Protein AF-A0A1G5SCF9-F1 (afdb_monomer_lite)

Foldseek 3Di:
DDDDDDDDDDDDDDDDDDDDDDDDDDDDDDDDPDDDDDDDDDDDDDPDPVPPDPPVLPPDPCLVVQPCSVDNQLLDDAADALVQLDDDPPDDDDDDDPVVVVVVVVVQQAFLVLFPVSPDHVCSHCPPHCPNPDPCLPPAPFAADVSCCNRHVDRTGGNLSVVQSVSCGVRVHRRDD

Sequence (177 aa):
MKKRQNLLTVTSSMVAGLLAVSMSAPTFAEGNPCAPKAKAQSQQGTKNPCVGKNPCAARNPCATKNPCAAKNPCAAGDRVDSRTLTRPAGTKPYQGNQTALLNEGKALWNSKAISHNNSIACSSCHQNGTEMLQPDFAKPYPHFVQMAQDAAGMESITLEGMVQLCMIKPMQSKPFA

Structure (mmCIF, N/CA/C/O backbone):
data_AF-A0A1G5SCF9-F1
#
_entry.id   AF-A0A1G5SCF9-F1
#
loop_
_atom_site.group_PDB
_atom_site.id
_atom_site.type_symbol
_atom_site.label_atom_id
_atom_site.label_alt_id
_atom_site.label_comp_id
_atom_site.label_asym_id
_atom_site.label_entity_id
_atom_site.label_seq_id
_atom_site.pdbx_PDB_ins_code
_atom_site.Cartn_x
_atom_site.Cartn_y
_atom_site.Cartn_z
_atom_site.occupancy
_atom_site.B_iso_or_equiv
_atom_site.auth_seq_id
_atom_site.auth_comp_id
_atom_site.auth_asym_id
_atom_site.auth_atom_id
_atom_site.pdbx_PDB_model_num
ATOM 1 N N . MET A 1 1 ? -49.171 37.534 -4.434 1.00 38.16 1 MET A N 1
ATOM 2 C CA . MET A 1 1 ? -49.060 38.633 -5.421 1.00 38.16 1 MET A CA 1
ATOM 3 C C . MET A 1 1 ? -47.906 38.335 -6.383 1.00 38.16 1 MET A C 1
ATOM 5 O O . MET A 1 1 ? -46.858 37.966 -5.889 1.00 38.16 1 MET A O 1
ATOM 9 N N . LYS A 1 2 ? -48.145 38.476 -7.705 1.00 41.19 2 LYS A N 1
ATOM 10 C CA . LYS A 1 2 ? -47.209 38.696 -8.850 1.00 41.19 2 LYS A CA 1
ATOM 11 C C . LYS A 1 2 ? -45.951 37.797 -8.963 1.00 41.19 2 LYS A C 1
ATOM 13 O O . LYS A 1 2 ? -45.026 37.936 -8.185 1.00 41.19 2 LYS A O 1
ATOM 18 N N . LYS A 1 3 ? -45.903 36.812 -9.884 1.00 44.00 3 LYS A N 1
ATOM 19 C CA . LYS A 1 3 ? -45.588 36.899 -11.345 1.00 44.00 3 LYS A CA 1
ATOM 20 C C . LYS A 1 3 ? -44.229 37.602 -11.566 1.00 44.00 3 LYS A C 1
ATOM 22 O O . LYS A 1 3 ? -44.116 38.771 -11.221 1.00 44.00 3 LYS A O 1
ATOM 27 N N . ARG A 1 4 ? -43.212 36.961 -12.159 1.00 55.12 4 ARG A N 1
ATOM 28 C CA . ARG A 1 4 ? -43.003 36.957 -13.622 1.00 55.12 4 ARG A CA 1
ATOM 29 C C . ARG A 1 4 ? -41.951 35.934 -14.073 1.00 55.12 4 ARG A C 1
ATOM 31 O O . ARG A 1 4 ? -40.824 35.929 -13.598 1.00 55.12 4 ARG A O 1
ATOM 38 N N . GLN A 1 5 ? -42.367 35.142 -15.053 1.00 58.94 5 GLN A N 1
ATOM 39 C CA . GLN A 1 5 ? -41.548 34.500 -16.074 1.00 58.94 5 GLN A CA 1
ATOM 40 C C . GLN A 1 5 ? -41.121 35.569 -17.106 1.00 58.94 5 GLN A C 1
ATOM 42 O O . GLN A 1 5 ? -41.953 36.402 -17.456 1.00 58.94 5 GLN A O 1
ATOM 47 N N . ASN A 1 6 ? -39.883 35.506 -17.602 1.00 53.53 6 ASN A N 1
ATOM 48 C CA . ASN A 1 6 ? -39.387 36.090 -18.864 1.00 53.53 6 ASN A CA 1
ATOM 49 C C . ASN A 1 6 ? -38.501 34.972 -19.452 1.00 53.53 6 ASN A C 1
ATOM 51 O O . ASN A 1 6 ? -37.547 34.582 -18.791 1.00 53.53 6 ASN A O 1
ATOM 55 N N . LEU A 1 7 ? -38.803 34.255 -20.537 1.00 46.47 7 LEU A N 1
ATOM 56 C CA . LEU A 1 7 ? -39.152 34.648 -21.906 1.00 46.47 7 LEU A CA 1
ATOM 57 C C . LEU A 1 7 ? -38.213 35.713 -22.480 1.00 46.47 7 LEU A C 1
ATOM 59 O O . LEU A 1 7 ? -38.449 36.903 -22.309 1.00 46.47 7 LEU A O 1
ATOM 63 N N . LEU A 1 8 ? -37.185 35.252 -23.195 1.00 46.62 8 LEU A N 1
ATOM 64 C CA . LEU A 1 8 ? -36.603 35.942 -24.341 1.00 46.62 8 LEU A CA 1
ATOM 65 C C . LEU A 1 8 ? -36.178 34.882 -25.363 1.00 46.62 8 LEU A C 1
ATOM 67 O O . LEU A 1 8 ? -35.467 33.926 -25.068 1.00 46.62 8 LEU A O 1
ATOM 71 N N . THR A 1 9 ? -36.760 35.045 -26.537 1.00 41.25 9 THR A N 1
ATOM 72 C CA . THR A 1 9 ? -36.746 34.212 -27.731 1.00 41.25 9 THR A CA 1
ATOM 73 C C . THR A 1 9 ? -35.700 34.705 -28.741 1.00 41.25 9 THR A C 1
ATOM 75 O O . THR A 1 9 ? -35.213 35.826 -28.621 1.00 41.25 9 THR A O 1
ATOM 78 N N . VAL A 1 10 ? -35.541 33.913 -29.817 1.00 42.47 10 VAL A N 1
ATOM 79 C CA . VAL A 1 10 ? -35.027 34.260 -31.167 1.00 42.47 10 VAL A CA 1
ATOM 80 C C . VAL A 1 10 ? -33.488 34.469 -31.241 1.00 42.47 10 VAL A C 1
ATOM 82 O O . VAL A 1 10 ? -32.908 35.019 -30.324 1.00 42.47 10 VAL A O 1
ATOM 85 N N . THR A 1 11 ? -32.697 34.021 -32.227 1.00 47.25 11 THR A N 1
ATOM 86 C CA . THR A 1 11 ? -32.884 33.796 -33.676 1.00 47.25 11 THR A CA 1
ATOM 87 C C . THR A 1 11 ? -31.864 32.802 -34.258 1.00 47.25 11 THR A C 1
ATOM 89 O O . THR A 1 11 ? -30.689 32.802 -33.906 1.00 47.25 11 THR A O 1
ATOM 92 N N . SER A 1 12 ? -32.353 32.039 -35.237 1.00 44.72 12 SER A N 1
ATOM 93 C CA . SER A 1 12 ? -31.657 31.281 -36.284 1.00 44.72 12 SER A CA 1
ATOM 94 C C . SER A 1 12 ? -30.570 32.065 -37.039 1.00 44.72 12 SER A C 1
ATOM 96 O O . SER A 1 12 ? -30.738 33.262 -37.263 1.00 44.72 12 SER A O 1
ATOM 98 N N . SER A 1 13 ? -29.531 31.374 -37.528 1.00 49.16 13 SER A N 1
ATOM 99 C CA . SER A 1 13 ? -28.843 31.691 -38.796 1.00 49.16 13 SER A CA 1
ATOM 100 C C . SER A 1 13 ? -28.040 30.482 -39.296 1.00 49.16 13 SER A C 1
ATOM 102 O O . SER A 1 13 ? -26.965 30.171 -38.790 1.00 49.16 13 SER A O 1
ATOM 104 N N . MET A 1 14 ? -28.589 29.798 -40.302 1.00 51.69 14 MET A N 1
ATOM 105 C CA . MET A 1 14 ? -27.860 28.921 -41.222 1.00 51.69 14 MET A CA 1
ATOM 106 C C . MET A 1 14 ? -27.155 29.787 -42.272 1.00 51.69 14 MET A C 1
ATOM 108 O O . MET A 1 14 ? -27.794 30.683 -42.817 1.00 51.69 14 MET A O 1
ATOM 112 N N . VAL A 1 15 ? -25.911 29.470 -42.641 1.00 54.38 15 VAL A N 1
ATOM 113 C CA . VAL A 1 15 ? -25.362 29.844 -43.955 1.00 54.38 15 VAL A CA 1
ATOM 114 C C . VAL A 1 15 ? -24.562 28.670 -44.510 1.00 54.38 15 VAL A C 1
ATOM 116 O O . VAL A 1 15 ? -23.516 28.296 -43.986 1.00 54.38 15 VAL A O 1
ATOM 119 N N . ALA A 1 16 ? -25.106 28.089 -45.576 1.00 48.03 16 ALA A N 1
ATOM 120 C CA . ALA A 1 16 ? -24.430 27.185 -46.488 1.00 48.03 16 ALA A CA 1
ATOM 121 C C . ALA A 1 16 ? -23.626 28.007 -47.507 1.00 48.03 16 ALA A C 1
ATOM 123 O O . ALA A 1 16 ? -24.140 28.976 -48.062 1.00 48.03 16 ALA A O 1
ATOM 124 N N . GLY A 1 17 ? -22.388 27.597 -47.776 1.00 46.31 17 GLY A N 1
ATOM 125 C CA . GLY A 1 17 ? -21.542 28.157 -48.828 1.00 46.31 17 GLY A CA 1
ATOM 126 C C . GLY A 1 17 ? -20.807 27.038 -49.555 1.00 46.31 17 GLY A C 1
ATOM 127 O O . GLY A 1 17 ? -19.761 26.586 -49.105 1.00 46.31 17 GLY A O 1
ATOM 128 N N . LEU A 1 18 ? -21.397 26.576 -50.658 1.00 49.72 18 LEU A N 1
ATOM 129 C CA . LEU A 1 18 ? -20.793 25.712 -51.673 1.00 49.72 18 LEU A CA 1
ATOM 130 C C . LEU A 1 18 ? -20.050 26.588 -52.689 1.00 49.72 18 LEU A C 1
ATOM 132 O O . LEU A 1 18 ? -20.677 27.472 -53.262 1.00 49.72 18 LEU A O 1
ATOM 136 N N . LEU A 1 19 ? -18.780 26.291 -52.979 1.00 55.75 19 LEU A N 1
ATOM 137 C CA . LEU A 1 19 ? -18.109 26.651 -54.236 1.00 55.75 19 LEU A CA 1
ATOM 138 C C . LEU A 1 19 ? -17.066 25.570 -54.572 1.00 55.75 19 LEU A C 1
ATOM 140 O O . LEU A 1 19 ? -16.253 25.186 -53.735 1.00 55.75 19 LEU A O 1
ATOM 144 N N . ALA A 1 20 ? -17.180 25.043 -55.789 1.00 48.53 20 ALA A N 1
ATOM 145 C CA . ALA A 1 20 ? -16.445 23.915 -56.360 1.00 48.53 20 ALA A CA 1
ATOM 146 C C . ALA A 1 20 ? -15.249 24.371 -57.231 1.00 48.53 20 ALA A C 1
ATOM 148 O O . ALA A 1 20 ? -15.050 25.571 -57.396 1.00 48.53 20 ALA A O 1
ATOM 149 N N . VAL A 1 21 ? -14.590 23.386 -57.882 1.00 43.91 21 VAL A N 1
ATOM 150 C CA . VAL A 1 21 ? -13.537 23.449 -58.942 1.00 43.91 21 VAL A CA 1
ATOM 151 C C . VAL A 1 21 ? -12.107 23.308 -58.365 1.00 43.91 21 VAL A C 1
ATOM 153 O O . VAL A 1 21 ? -11.792 23.966 -57.387 1.00 43.91 21 VAL A O 1
ATOM 156 N N . SER A 1 22 ? -11.176 22.451 -58.823 1.00 46.53 22 SER A N 1
ATOM 157 C CA . SER A 1 22 ? -10.949 21.708 -60.084 1.00 46.53 22 SER A CA 1
ATOM 158 C C . SER A 1 22 ? -10.049 20.470 -59.878 1.00 46.53 22 SER A C 1
ATOM 160 O O . SER A 1 22 ? -9.296 20.375 -58.915 1.00 46.53 22 SER A O 1
ATOM 162 N N . MET A 1 23 ? -10.098 19.563 -60.859 1.00 53.25 23 MET A N 1
ATOM 163 C CA . MET A 1 23 ? -9.361 18.301 -61.014 1.00 53.25 23 MET A CA 1
ATOM 164 C C . MET A 1 23 ? -7.837 18.454 -61.156 1.00 53.25 23 MET A C 1
ATOM 166 O O . MET A 1 23 ? -7.379 19.383 -61.812 1.00 53.25 23 MET A O 1
ATOM 170 N N . SER A 1 24 ? -7.077 17.469 -60.659 1.00 51.88 24 SER A N 1
ATOM 171 C CA . SER A 1 24 ? -5.763 17.017 -61.175 1.00 51.88 24 SER A CA 1
ATOM 172 C C . SER A 1 24 ? -5.384 15.686 -60.506 1.00 51.88 24 SER A C 1
ATOM 174 O O . SER A 1 24 ? -5.121 15.652 -59.308 1.00 51.88 24 SER A O 1
ATOM 176 N N . ALA A 1 25 ? -5.376 14.589 -61.266 1.00 46.62 25 ALA A N 1
ATOM 177 C CA . ALA A 1 25 ? -4.792 13.315 -60.840 1.00 46.62 25 ALA A CA 1
ATOM 178 C C . ALA A 1 25 ? -3.263 13.350 -61.022 1.00 46.62 25 ALA A C 1
ATOM 180 O O . ALA A 1 25 ? -2.772 14.007 -61.942 1.00 46.62 25 ALA A O 1
ATOM 181 N N . PRO A 1 26 ? -2.513 12.596 -60.205 1.00 49.56 26 PRO A N 1
ATOM 182 C CA . PRO A 1 26 ? -1.847 11.448 -60.806 1.00 49.56 26 PRO A CA 1
ATOM 183 C C . PRO A 1 26 ? -1.991 10.176 -59.967 1.00 49.56 26 PRO A C 1
ATOM 185 O O . PRO A 1 26 ? -1.961 10.167 -58.739 1.00 49.56 26 PRO A O 1
ATOM 188 N N . THR A 1 27 ? -2.141 9.080 -60.694 1.00 46.50 27 THR A N 1
ATOM 189 C CA . THR A 1 27 ? -2.038 7.699 -60.243 1.00 46.50 27 THR A CA 1
ATOM 190 C C . THR A 1 27 ? -0.638 7.391 -59.717 1.00 46.50 27 THR A C 1
ATOM 192 O O . THR A 1 27 ? 0.316 7.468 -60.485 1.00 46.50 27 THR A O 1
ATOM 195 N N . PHE A 1 28 ? -0.542 6.917 -58.478 1.00 50.09 28 PHE A N 1
ATOM 196 C CA . PHE A 1 28 ? 0.465 5.936 -58.080 1.00 50.09 28 PHE A CA 1
ATOM 197 C C . PHE A 1 28 ? -0.227 4.872 -57.231 1.00 50.09 28 PHE A C 1
ATOM 199 O O . PHE A 1 28 ? -0.799 5.146 -56.178 1.00 50.09 28 PHE A O 1
ATOM 206 N N . ALA A 1 29 ? -0.250 3.660 -57.774 1.00 50.47 29 ALA A N 1
ATOM 207 C CA . ALA A 1 29 ? -0.606 2.459 -57.056 1.00 50.47 29 ALA A CA 1
ATOM 208 C C . ALA A 1 29 ? 0.589 2.075 -56.181 1.00 50.47 29 ALA A C 1
ATOM 210 O O . ALA A 1 29 ? 1.631 1.701 -56.711 1.00 50.47 29 ALA A O 1
ATOM 211 N N . GLU A 1 30 ? 0.430 2.123 -54.863 1.00 40.16 30 GLU A N 1
ATOM 212 C CA . GLU A 1 30 ? 1.377 1.506 -53.940 1.00 40.16 30 GLU A CA 1
ATOM 213 C C . GLU A 1 30 ? 0.613 0.738 -52.860 1.00 40.16 30 GLU A C 1
ATOM 215 O O . GLU A 1 30 ? -0.425 1.169 -52.357 1.00 40.16 30 GLU A O 1
ATOM 220 N N . GLY A 1 31 ? 1.065 -0.496 -52.645 1.00 42.72 31 GLY A N 1
ATOM 221 C CA . GLY A 1 31 ? 0.301 -1.589 -52.062 1.00 42.72 31 GLY A CA 1
ATOM 222 C C . GLY A 1 31 ? -0.186 -1.355 -50.636 1.00 42.72 31 GLY A C 1
ATOM 223 O O . GLY A 1 31 ? 0.502 -0.802 -49.785 1.00 42.72 31 GLY A O 1
ATOM 224 N N . ASN A 1 32 ? -1.381 -1.879 -50.377 1.00 52.59 32 ASN A N 1
ATOM 225 C CA . ASN A 1 32 ? -1.979 -1.985 -49.056 1.00 52.59 32 ASN A CA 1
ATOM 226 C C . ASN A 1 32 ? -1.150 -2.954 -48.173 1.00 52.59 32 ASN A C 1
ATOM 228 O O . ASN A 1 32 ? -1.039 -4.132 -48.526 1.00 52.59 32 ASN A O 1
ATOM 232 N N . PRO A 1 33 ? -0.589 -2.516 -47.030 1.00 44.12 33 PRO A N 1
ATOM 233 C CA . PRO A 1 33 ? 0.228 -3.353 -46.145 1.00 44.12 33 PRO A CA 1
ATOM 234 C C . PRO A 1 33 ? -0.577 -4.361 -45.299 1.00 44.12 33 PRO A C 1
ATOM 236 O O . PRO A 1 33 ? -0.009 -5.041 -44.446 1.00 44.12 33 PRO A O 1
ATOM 239 N N . CYS A 1 34 ? -1.885 -4.507 -45.528 1.00 40.22 34 CYS A N 1
ATOM 240 C CA . CYS A 1 34 ? -2.762 -5.376 -44.740 1.00 40.22 34 CYS A CA 1
ATOM 241 C C . CYS A 1 34 ? -3.319 -6.578 -45.527 1.00 40.22 34 CYS A C 1
ATOM 243 O O . CYS A 1 34 ? -4.531 -6.767 -45.605 1.00 40.22 34 CYS A O 1
ATOM 245 N N . ALA A 1 35 ? -2.441 -7.438 -46.055 1.00 41.88 35 ALA A N 1
ATOM 246 C CA . ALA A 1 35 ? -2.798 -8.806 -46.454 1.00 41.88 35 ALA A CA 1
ATOM 247 C C . ALA A 1 35 ? -2.081 -9.828 -45.543 1.00 41.88 35 ALA A C 1
ATOM 249 O O . ALA A 1 35 ? -0.848 -9.819 -45.485 1.00 41.88 35 ALA A O 1
ATOM 250 N N . PRO A 1 36 ? -2.797 -10.727 -44.834 1.00 47.34 36 PRO A N 1
ATOM 251 C CA . PRO A 1 36 ? -2.175 -11.683 -43.929 1.00 47.34 36 PRO A CA 1
ATOM 252 C C . PRO A 1 36 ? -1.649 -12.881 -44.72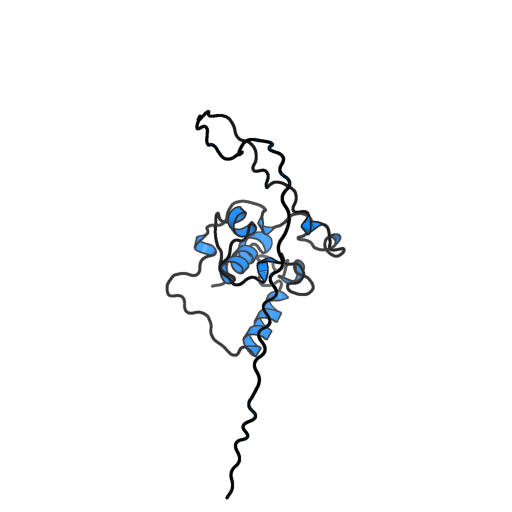6 1.00 47.34 36 PRO A C 1
ATOM 254 O O . PRO A 1 36 ? -2.416 -13.635 -45.322 1.00 47.34 36 PRO A O 1
ATOM 257 N N . LYS A 1 37 ? -0.332 -13.100 -44.715 1.00 43.91 37 LYS A N 1
ATOM 258 C CA . LYS A 1 37 ? 0.246 -14.395 -45.095 1.00 43.91 37 LYS A CA 1
ATOM 259 C C . LYS A 1 37 ? 0.551 -15.176 -43.826 1.00 43.91 37 LYS A C 1
ATOM 261 O O . LYS A 1 37 ? 1.568 -14.967 -43.174 1.00 43.91 37 LYS A O 1
ATOM 266 N N . ALA A 1 38 ? -0.357 -16.083 -43.487 1.00 44.56 38 ALA A N 1
ATOM 267 C CA . ALA A 1 38 ? -0.129 -17.112 -42.492 1.00 44.56 38 ALA A CA 1
ATOM 268 C C . ALA A 1 38 ? 1.003 -18.037 -42.959 1.00 44.56 38 ALA A C 1
ATOM 270 O O . ALA A 1 38 ? 0.849 -18.746 -43.952 1.00 44.56 38 ALA A O 1
ATOM 271 N N . LYS A 1 39 ? 2.115 -18.058 -42.221 1.00 34.81 39 LYS A N 1
ATOM 272 C CA . LYS A 1 39 ? 2.956 -19.247 -42.057 1.00 34.81 39 LYS A CA 1
ATOM 273 C C . LYS A 1 39 ? 3.475 -19.276 -40.626 1.00 34.81 39 LYS A C 1
ATOM 275 O O . LYS A 1 39 ? 4.295 -18.460 -40.225 1.00 34.81 39 LYS A O 1
ATOM 280 N N . ALA A 1 40 ? 2.944 -20.226 -39.866 1.00 43.09 40 ALA A N 1
ATOM 281 C CA . ALA A 1 40 ? 3.484 -20.638 -38.589 1.00 43.09 40 ALA A CA 1
ATOM 282 C C . ALA A 1 40 ? 4.878 -21.229 -38.811 1.00 43.09 40 ALA A C 1
ATOM 284 O O . ALA A 1 40 ? 5.009 -22.254 -39.475 1.00 43.09 40 ALA A O 1
ATOM 285 N N . GLN A 1 41 ? 5.902 -20.609 -38.232 1.00 38.25 41 GLN A N 1
ATOM 286 C CA . GLN A 1 41 ? 7.150 -21.285 -37.907 1.00 38.25 41 GLN A CA 1
ATOM 287 C C . GLN A 1 41 ? 7.582 -20.835 -36.515 1.00 38.25 41 GLN A C 1
ATOM 289 O O . GLN A 1 41 ? 7.987 -19.701 -36.290 1.00 38.25 41 GLN A O 1
ATOM 294 N N . SER A 1 42 ? 7.402 -21.768 -35.581 1.00 49.41 42 SER A N 1
ATOM 295 C CA . SER A 1 42 ? 8.267 -22.009 -34.430 1.00 49.41 42 SER A CA 1
ATOM 296 C C . SER A 1 42 ? 9.638 -21.346 -34.585 1.00 49.41 42 SER A C 1
ATOM 298 O O . SER A 1 42 ? 10.358 -21.682 -35.525 1.00 49.41 42 SER A O 1
ATOM 300 N N . GLN A 1 43 ? 9.990 -20.451 -33.656 1.00 35.81 43 GLN A N 1
ATOM 301 C CA . GLN A 1 43 ? 11.239 -20.532 -32.899 1.00 35.81 43 GLN A CA 1
ATOM 302 C C . GLN A 1 43 ? 11.390 -19.379 -31.897 1.00 35.81 43 GLN A C 1
ATOM 304 O O . GLN A 1 43 ? 11.310 -18.209 -32.241 1.00 35.81 43 GLN A O 1
ATOM 309 N N . GLN A 1 44 ? 11.713 -19.795 -30.670 1.00 38.09 44 GLN A N 1
ATOM 310 C CA . GLN A 1 44 ? 12.663 -19.159 -29.755 1.00 38.09 44 GLN A CA 1
ATOM 311 C C . GLN A 1 44 ? 12.254 -17.850 -29.065 1.00 38.09 44 GLN A C 1
ATOM 313 O O . GLN A 1 44 ? 11.822 -16.867 -29.653 1.00 38.09 44 GLN A O 1
ATOM 318 N N . GLY A 1 45 ? 12.434 -17.872 -27.742 1.00 47.38 45 GLY A N 1
ATOM 319 C CA . GLY A 1 45 ? 12.045 -16.809 -26.836 1.00 47.38 45 GLY A CA 1
ATOM 320 C C . GLY A 1 45 ? 12.790 -15.513 -27.112 1.00 47.38 45 GLY A C 1
ATOM 321 O O . GLY A 1 45 ? 13.956 -15.350 -26.759 1.00 47.38 45 GLY A O 1
ATOM 322 N N . THR A 1 46 ? 12.073 -14.550 -27.670 1.00 34.03 46 THR A N 1
ATOM 323 C CA . THR A 1 46 ? 12.470 -13.150 -27.648 1.00 34.03 46 THR A CA 1
ATOM 324 C C . THR A 1 46 ? 11.839 -12.503 -26.427 1.00 34.03 46 THR A C 1
ATOM 326 O O . THR A 1 46 ? 10.619 -12.476 -26.267 1.00 34.03 46 THR A O 1
ATOM 329 N N . LYS A 1 47 ? 12.705 -12.016 -25.541 1.00 37.56 47 LYS A N 1
ATOM 330 C CA . LYS A 1 47 ? 12.375 -11.204 -24.371 1.00 37.56 47 LYS A CA 1
ATOM 331 C C . LYS A 1 47 ? 11.308 -10.167 -24.738 1.00 37.56 47 LYS A C 1
ATOM 333 O O . LYS A 1 47 ? 11.457 -9.472 -25.740 1.00 37.56 47 LYS A O 1
ATOM 338 N N . ASN A 1 48 ? 10.260 -10.081 -23.918 1.00 41.41 48 ASN A N 1
ATOM 339 C CA . ASN A 1 48 ? 9.206 -9.079 -24.044 1.00 41.41 48 ASN A CA 1
ATOM 340 C C . ASN A 1 48 ? 9.851 -7.678 -24.190 1.00 41.41 48 ASN A C 1
ATOM 342 O O . ASN A 1 48 ? 10.593 -7.271 -23.290 1.00 41.41 48 ASN A O 1
ATOM 346 N N . PRO A 1 49 ? 9.614 -6.942 -25.293 1.00 40.16 49 PRO A N 1
ATOM 347 C CA . PRO A 1 49 ? 10.222 -5.631 -25.537 1.00 40.16 49 PRO A CA 1
ATOM 348 C C . PRO A 1 49 ? 9.777 -4.558 -24.527 1.00 40.16 49 PRO A C 1
ATOM 350 O O . PRO A 1 49 ? 10.355 -3.476 -24.489 1.00 40.16 49 PRO A O 1
ATOM 353 N N . CYS A 1 50 ? 8.822 -4.873 -23.646 1.00 41.88 50 CYS A N 1
ATOM 354 C CA . CYS A 1 50 ? 8.450 -4.046 -22.499 1.00 41.88 50 CYS A CA 1
ATOM 355 C C . CYS A 1 50 ? 9.440 -4.121 -21.316 1.00 41.88 50 CYS A C 1
ATOM 357 O O . CYS A 1 50 ? 9.251 -3.417 -20.329 1.00 41.88 50 CYS A O 1
ATOM 359 N N . VAL A 1 51 ? 10.536 -4.891 -21.405 1.00 43.56 51 VAL A N 1
ATOM 360 C CA . VAL A 1 51 ? 11.676 -4.824 -20.457 1.00 43.56 51 VAL A CA 1
ATOM 361 C C . VAL A 1 51 ? 12.621 -3.662 -20.833 1.00 43.56 51 VAL A C 1
ATOM 363 O O . VAL A 1 51 ? 13.845 -3.752 -20.770 1.00 43.56 51 VAL A O 1
ATOM 366 N N . GLY A 1 52 ? 12.055 -2.540 -21.271 1.00 45.59 52 GLY A N 1
ATOM 367 C CA . GLY A 1 52 ? 12.740 -1.256 -21.337 1.00 45.59 52 GLY A CA 1
ATOM 368 C C . GLY A 1 52 ? 12.554 -0.554 -19.999 1.00 45.59 52 GLY A C 1
ATOM 369 O O . GLY A 1 52 ? 11.430 -0.444 -19.517 1.00 45.59 52 GLY A O 1
ATOM 370 N N . LYS A 1 53 ? 13.646 -0.103 -19.370 1.00 47.59 53 LYS A N 1
ATOM 371 C CA . LYS A 1 53 ? 13.600 0.699 -18.135 1.00 47.59 53 LYS A CA 1
ATOM 372 C C . LYS A 1 53 ? 12.530 1.784 -18.283 1.00 47.59 53 LYS A C 1
ATOM 374 O O . LYS A 1 53 ? 12.659 2.606 -19.184 1.00 47.59 53 LYS A O 1
ATOM 379 N N . ASN A 1 54 ? 11.510 1.776 -17.418 1.00 43.53 54 ASN A N 1
ATOM 380 C CA . ASN A 1 54 ? 10.458 2.792 -17.404 1.00 43.53 54 ASN A CA 1
ATOM 381 C C . ASN A 1 54 ? 11.117 4.193 -17.384 1.00 43.53 54 ASN A C 1
ATOM 383 O O . ASN A 1 54 ? 11.718 4.560 -16.367 1.00 43.53 54 ASN A O 1
ATOM 387 N N . PRO A 1 55 ? 11.039 4.975 -18.478 1.00 40.31 55 PRO A N 1
ATOM 388 C CA . PRO A 1 55 ? 11.711 6.269 -18.581 1.00 40.31 55 PRO A CA 1
ATOM 389 C C . PRO A 1 55 ? 11.116 7.324 -17.629 1.00 40.31 55 PRO A C 1
ATOM 391 O O . PRO A 1 55 ? 11.709 8.387 -17.441 1.00 40.31 55 PRO A O 1
ATOM 394 N N . CYS A 1 56 ? 9.993 7.025 -16.967 1.00 46.47 56 CYS A N 1
ATOM 395 C CA . CYS A 1 56 ? 9.372 7.872 -15.949 1.00 46.47 56 CYS A CA 1
ATOM 396 C C . CYS A 1 56 ? 10.004 7.734 -14.551 1.00 46.47 56 CYS A C 1
ATOM 398 O O . CYS A 1 56 ? 9.719 8.556 -13.686 1.00 46.47 56 CYS A O 1
ATOM 400 N N . ALA A 1 57 ? 10.898 6.766 -14.311 1.00 48.16 57 ALA A N 1
ATOM 401 C CA . ALA A 1 57 ? 11.599 6.641 -13.025 1.00 48.16 57 ALA A CA 1
ATOM 402 C C . ALA A 1 57 ? 12.691 7.715 -12.807 1.00 48.16 57 ALA A C 1
ATOM 404 O O . ALA A 1 57 ? 13.192 7.874 -11.697 1.00 48.16 57 ALA A O 1
ATOM 405 N N . ALA A 1 58 ? 13.077 8.456 -13.854 1.00 42.31 58 ALA A N 1
ATOM 406 C CA . ALA A 1 58 ? 14.276 9.300 -13.855 1.00 42.31 58 ALA A CA 1
ATOM 407 C C . ALA A 1 58 ? 14.041 10.803 -13.582 1.00 42.31 58 ALA A C 1
ATOM 409 O O . ALA A 1 58 ? 15.000 11.569 -13.604 1.00 42.31 58 ALA A O 1
ATOM 410 N N . ARG A 1 59 ? 12.803 11.264 -13.345 1.00 43.28 59 ARG A N 1
ATOM 411 C CA . ARG A 1 59 ? 12.476 12.710 -13.309 1.00 43.28 59 ARG A CA 1
ATOM 412 C C . ARG A 1 59 ? 11.996 13.256 -11.960 1.00 43.28 59 ARG A C 1
ATOM 414 O O . ARG A 1 59 ? 11.244 14.223 -11.939 1.00 43.28 59 ARG A O 1
ATOM 421 N N . ASN A 1 60 ? 12.449 12.703 -10.834 1.00 47.22 60 ASN A N 1
ATOM 422 C CA . ASN A 1 60 ? 12.270 13.378 -9.545 1.00 47.22 60 ASN A CA 1
ATOM 423 C C . ASN A 1 60 ? 13.607 13.492 -8.784 1.00 47.22 60 ASN A C 1
ATOM 425 O O . ASN A 1 60 ? 14.173 12.460 -8.423 1.00 47.22 60 ASN A O 1
ATOM 429 N N . PRO A 1 61 ? 14.117 14.708 -8.497 1.00 46.28 61 PRO A N 1
ATOM 430 C CA . PRO A 1 61 ? 15.340 14.898 -7.711 1.00 46.28 61 PRO A CA 1
ATOM 431 C C . PRO A 1 61 ? 15.244 14.365 -6.265 1.00 46.28 61 PRO A C 1
ATOM 433 O O . PRO A 1 61 ? 16.272 14.202 -5.612 1.00 46.28 61 PRO A O 1
ATOM 436 N N . CYS A 1 62 ? 14.047 14.030 -5.767 1.00 49.03 62 CYS A N 1
ATOM 437 C CA . CYS A 1 62 ? 13.829 13.320 -4.501 1.00 49.03 62 CYS A CA 1
ATOM 438 C C . CYS A 1 62 ? 13.998 11.794 -4.610 1.00 49.03 62 CYS A C 1
ATOM 440 O O . CYS A 1 62 ? 14.135 11.128 -3.583 1.00 49.03 62 CYS A O 1
ATOM 442 N N . ALA A 1 63 ? 14.028 11.223 -5.822 1.00 51.50 63 ALA A N 1
ATOM 443 C CA . ALA A 1 63 ? 14.199 9.784 -6.027 1.00 51.50 63 ALA A CA 1
ATOM 444 C C . ALA A 1 63 ? 15.537 9.280 -5.460 1.00 51.50 63 ALA A C 1
ATOM 446 O O . ALA A 1 63 ? 15.597 8.195 -4.902 1.00 51.50 63 ALA A O 1
ATOM 447 N N . THR A 1 64 ? 16.602 10.084 -5.484 1.00 50.41 64 THR A N 1
ATOM 448 C CA . THR A 1 64 ? 17.916 9.700 -4.927 1.00 50.41 64 THR A CA 1
ATOM 449 C C . THR A 1 64 ? 17.935 9.556 -3.400 1.00 50.41 64 THR A C 1
ATOM 451 O O . THR A 1 64 ? 18.824 8.891 -2.875 1.00 50.41 64 THR A O 1
ATOM 454 N N . LYS A 1 65 ? 16.960 10.134 -2.678 1.00 57.66 65 LYS A N 1
ATOM 455 C CA . LYS A 1 65 ? 16.789 9.986 -1.216 1.00 57.66 65 LYS A CA 1
ATOM 456 C C . LYS A 1 65 ? 15.674 9.010 -0.832 1.00 57.66 65 LYS A C 1
ATOM 458 O O . LYS A 1 65 ? 15.475 8.740 0.350 1.00 57.66 65 LYS A O 1
ATOM 463 N N . ASN A 1 66 ? 14.925 8.508 -1.809 1.00 65.81 66 ASN A N 1
ATOM 464 C CA . ASN A 1 66 ? 13.811 7.611 -1.574 1.00 65.81 66 ASN A CA 1
ATOM 465 C C . ASN A 1 66 ? 14.336 6.169 -1.447 1.00 65.81 66 ASN A C 1
ATOM 467 O O . ASN A 1 66 ? 14.872 5.634 -2.423 1.00 65.81 66 ASN A O 1
ATOM 471 N N . PRO A 1 67 ? 14.163 5.509 -0.285 1.00 65.94 67 PRO A N 1
ATOM 472 C CA . PRO A 1 67 ? 14.678 4.159 -0.067 1.00 65.94 67 PRO A CA 1
ATOM 473 C C . PRO A 1 67 ? 14.071 3.117 -1.024 1.00 65.94 67 PRO A C 1
ATOM 475 O O . PRO A 1 67 ? 14.648 2.048 -1.201 1.00 65.94 67 PRO A O 1
ATOM 478 N N . CYS A 1 68 ? 12.953 3.431 -1.687 1.00 71.38 68 CYS A N 1
ATOM 479 C CA . CYS A 1 68 ? 12.283 2.579 -2.669 1.00 71.38 68 CYS A CA 1
ATOM 480 C C . CYS A 1 68 ? 12.599 2.915 -4.144 1.00 71.38 68 CYS A C 1
ATOM 482 O O . CYS A 1 68 ? 12.080 2.247 -5.036 1.00 71.38 68 CYS A O 1
ATOM 484 N N . ALA A 1 69 ? 13.411 3.934 -4.450 1.00 63.12 69 ALA A N 1
ATOM 485 C CA . ALA A 1 69 ? 13.627 4.376 -5.837 1.00 63.12 69 ALA A CA 1
ATOM 486 C C . ALA A 1 69 ? 14.724 3.611 -6.594 1.00 63.12 69 ALA A C 1
ATOM 488 O O . ALA A 1 69 ? 14.683 3.535 -7.820 1.00 63.12 69 ALA A O 1
ATOM 489 N N . ALA A 1 70 ? 15.707 3.036 -5.892 1.00 57.00 70 ALA A N 1
ATOM 490 C CA . ALA A 1 70 ? 16.837 2.357 -6.535 1.00 57.00 70 ALA A CA 1
ATOM 491 C C . ALA A 1 70 ? 16.429 1.041 -7.233 1.00 57.00 70 ALA A C 1
ATOM 493 O O . ALA A 1 70 ? 17.034 0.657 -8.235 1.00 57.00 70 ALA A O 1
ATOM 494 N N . LYS A 1 71 ? 15.392 0.363 -6.721 1.00 62.38 71 LYS A N 1
ATOM 495 C CA . LYS A 1 71 ? 14.715 -0.803 -7.314 1.00 62.38 71 LYS A CA 1
ATOM 496 C C . LYS A 1 71 ? 13.270 -0.793 -6.823 1.00 62.38 71 LYS A C 1
ATOM 498 O O . LYS A 1 71 ? 13.084 -0.712 -5.617 1.00 62.38 71 LYS A O 1
ATOM 503 N N . ASN A 1 72 ? 12.278 -0.898 -7.717 1.00 64.69 72 ASN A N 1
ATOM 504 C CA . ASN A 1 72 ? 10.866 -0.989 -7.326 1.00 64.69 72 ASN A CA 1
ATOM 505 C C . ASN A 1 72 ? 10.679 -2.202 -6.389 1.00 64.69 72 ASN A C 1
ATOM 507 O O . ASN A 1 72 ? 10.723 -3.339 -6.870 1.00 64.69 72 ASN A O 1
ATOM 511 N N . PRO A 1 73 ? 10.485 -1.995 -5.076 1.00 65.62 73 PRO A N 1
ATOM 512 C CA . PRO A 1 73 ? 10.440 -3.091 -4.112 1.00 65.62 73 PRO A CA 1
ATOM 513 C C . PRO A 1 73 ? 9.211 -3.984 -4.316 1.00 65.62 73 PRO A C 1
ATOM 515 O O . PRO A 1 73 ? 9.228 -5.151 -3.935 1.00 65.62 73 PRO A O 1
ATOM 518 N N . CYS A 1 74 ? 8.175 -3.486 -4.994 1.00 72.06 74 CYS A N 1
ATOM 519 C CA . CYS A 1 74 ? 7.000 -4.275 -5.338 1.00 72.06 74 CYS A CA 1
ATOM 520 C C . CYS A 1 74 ? 7.284 -5.346 -6.402 1.00 72.06 74 CYS A C 1
ATOM 522 O O . CYS A 1 74 ? 6.563 -6.336 -6.477 1.00 72.06 74 CYS A O 1
ATOM 524 N N . ALA A 1 75 ? 8.340 -5.174 -7.203 1.00 69.25 75 ALA A N 1
ATOM 525 C CA . ALA A 1 75 ? 8.754 -6.126 -8.233 1.00 69.25 75 ALA A CA 1
ATOM 526 C C . ALA A 1 75 ? 9.823 -7.126 -7.744 1.00 69.25 75 ALA A C 1
ATOM 528 O O . ALA A 1 75 ? 10.241 -7.997 -8.502 1.00 69.25 75 ALA A O 1
ATOM 529 N N . ALA A 1 76 ? 10.296 -7.008 -6.498 1.00 68.44 76 ALA A N 1
ATOM 530 C CA . ALA A 1 76 ? 11.362 -7.852 -5.959 1.00 68.44 76 ALA A CA 1
ATOM 531 C C . ALA A 1 76 ? 10.816 -9.136 -5.310 1.00 68.44 76 ALA A C 1
ATOM 533 O O . ALA A 1 76 ? 9.869 -9.078 -4.531 1.00 68.44 76 ALA A O 1
ATOM 534 N N . GLY A 1 77 ? 11.439 -10.289 -5.575 1.00 77.88 77 GLY A N 1
ATOM 535 C CA . GLY A 1 77 ? 11.055 -11.591 -5.003 1.00 77.88 77 GLY A CA 1
ATOM 536 C C . GLY A 1 77 ? 9.882 -12.273 -5.720 1.00 77.88 77 GLY A C 1
ATOM 537 O O . GLY A 1 77 ? 9.395 -11.769 -6.732 1.00 77.88 77 GLY A O 1
ATOM 538 N N . ASP A 1 78 ? 9.418 -13.398 -5.173 1.00 86.88 78 ASP A N 1
ATOM 539 C CA . ASP A 1 78 ? 8.397 -14.261 -5.787 1.00 86.88 78 ASP A CA 1
ATOM 540 C C . ASP A 1 78 ? 7.033 -13.586 -5.960 1.00 86.88 78 ASP A C 1
ATOM 542 O O . ASP A 1 78 ? 6.716 -12.574 -5.323 1.00 86.88 78 ASP A O 1
ATOM 546 N N . ARG A 1 79 ? 6.207 -14.157 -6.841 1.00 89.88 79 ARG A N 1
ATOM 547 C CA . ARG A 1 79 ? 4.834 -13.690 -7.043 1.00 89.88 79 ARG A CA 1
ATOM 548 C C . ARG A 1 79 ? 3.993 -13.865 -5.780 1.00 89.88 79 ARG A C 1
ATOM 550 O O . ARG A 1 79 ? 4.180 -14.815 -5.026 1.00 89.88 79 ARG A O 1
ATOM 557 N N . VAL A 1 80 ? 3.044 -12.957 -5.585 1.00 91.81 80 VAL A N 1
ATOM 558 C CA . VAL A 1 80 ? 2.023 -13.056 -4.541 1.00 91.81 80 VAL A CA 1
ATOM 559 C C . VAL A 1 80 ? 0.797 -13.783 -5.080 1.00 91.81 80 VAL A C 1
ATOM 561 O O . VAL A 1 80 ? 0.468 -13.686 -6.262 1.00 91.81 80 VAL A O 1
ATOM 564 N N . ASP A 1 81 ? 0.103 -14.502 -4.204 1.00 92.94 81 ASP A N 1
ATOM 565 C CA . ASP A 1 81 ? -1.181 -15.116 -4.533 1.00 92.94 81 ASP A CA 1
ATOM 566 C C . ASP A 1 81 ? -2.240 -14.022 -4.742 1.00 92.94 81 ASP A C 1
ATOM 568 O O . ASP A 1 81 ? -2.538 -13.255 -3.822 1.00 92.94 81 ASP A O 1
ATOM 572 N N . SER A 1 82 ? -2.836 -13.956 -5.935 1.00 92.62 82 SER A N 1
ATOM 573 C CA . SER A 1 82 ? -3.849 -12.954 -6.299 1.00 92.62 82 SER A CA 1
ATOM 574 C C . SER A 1 82 ? -5.085 -12.979 -5.392 1.00 92.62 82 SER A C 1
ATOM 576 O O . SER A 1 82 ? -5.751 -11.954 -5.217 1.00 92.62 82 SER A O 1
ATOM 578 N N . ARG A 1 83 ? -5.364 -14.110 -4.729 1.00 91.31 83 ARG A N 1
ATOM 579 C CA . ARG A 1 83 ? -6.450 -14.228 -3.742 1.00 91.31 83 ARG A CA 1
ATOM 580 C C . ARG A 1 83 ? -6.217 -13.358 -2.508 1.00 91.31 83 ARG A C 1
ATOM 582 O O . ARG A 1 83 ? -7.182 -12.912 -1.905 1.00 91.31 83 ARG A O 1
ATOM 589 N N . THR A 1 84 ? -4.963 -13.064 -2.163 1.00 91.25 84 THR A N 1
ATOM 590 C CA . THR A 1 84 ? -4.615 -12.176 -1.035 1.00 91.25 84 THR A CA 1
ATOM 591 C C . THR A 1 84 ? -4.805 -10.691 -1.355 1.00 91.25 84 THR A C 1
ATOM 593 O O . THR A 1 84 ? -4.880 -9.865 -0.448 1.00 91.25 84 THR A O 1
ATOM 596 N N . LEU A 1 85 ? -4.913 -10.358 -2.643 1.00 91.88 85 LEU A N 1
ATOM 597 C CA . LEU A 1 85 ? -5.163 -9.007 -3.145 1.00 91.88 85 LEU A CA 1
ATOM 598 C C . LEU A 1 85 ? -6.640 -8.772 -3.470 1.00 91.88 85 LEU A C 1
ATOM 600 O O . LEU A 1 85 ? -7.040 -7.656 -3.789 1.00 91.88 85 LEU A O 1
ATOM 604 N N . THR A 1 86 ? -7.456 -9.822 -3.425 1.00 89.12 86 THR A N 1
ATOM 605 C CA . THR A 1 86 ? -8.859 -9.757 -3.819 1.00 89.12 86 THR A CA 1
ATOM 606 C C . THR A 1 86 ? -9.730 -9.740 -2.577 1.00 89.12 86 THR A C 1
ATOM 608 O O . THR A 1 86 ? -9.601 -10.590 -1.700 1.00 89.12 86 THR A O 1
ATOM 611 N N . ARG A 1 87 ? -10.657 -8.783 -2.512 1.00 86.69 87 ARG A N 1
ATOM 612 C CA . ARG A 1 87 ? -11.669 -8.768 -1.457 1.00 86.69 87 ARG A CA 1
ATOM 613 C C . ARG A 1 87 ? -12.611 -9.969 -1.640 1.00 86.69 87 ARG A C 1
ATOM 615 O O . ARG A 1 87 ? -13.178 -10.104 -2.727 1.00 86.69 87 ARG A O 1
ATOM 622 N N . PRO A 1 88 ? -12.799 -10.829 -0.622 1.00 84.56 88 PRO A N 1
ATOM 623 C CA . PRO A 1 88 ? -13.701 -11.969 -0.730 1.00 84.56 88 PRO A CA 1
ATOM 624 C C . PRO A 1 88 ? -15.132 -11.561 -1.099 1.00 84.56 88 PRO A C 1
ATOM 626 O O . PRO A 1 88 ? -15.612 -10.473 -0.763 1.00 84.56 88 PRO A O 1
ATOM 629 N N . ALA A 1 89 ? -15.843 -12.459 -1.778 1.00 84.38 89 ALA A N 1
ATOM 630 C CA . ALA A 1 89 ? -17.255 -12.253 -2.069 1.00 84.38 89 ALA A CA 1
ATOM 631 C C . ALA A 1 89 ? -18.054 -12.121 -0.760 1.00 84.38 89 ALA A C 1
ATOM 633 O O . ALA A 1 89 ? -17.866 -12.892 0.178 1.00 84.38 89 ALA A O 1
ATOM 634 N N . GLY A 1 90 ? -18.948 -11.132 -0.697 1.00 84.69 90 GLY A N 1
ATOM 635 C CA . GLY A 1 90 ? -19.783 -10.874 0.481 1.00 84.69 90 GLY A CA 1
ATOM 636 C C . GLY A 1 90 ? -19.159 -9.965 1.547 1.00 84.69 90 GLY A C 1
ATOM 637 O O . GLY A 1 90 ? -19.857 -9.599 2.493 1.00 84.69 90 GLY A O 1
ATOM 638 N N . THR A 1 91 ? -17.901 -9.528 1.401 1.00 82.75 91 THR A N 1
ATOM 639 C CA . THR A 1 91 ? -17.322 -8.528 2.311 1.00 82.75 91 THR A CA 1
ATOM 640 C C . THR A 1 91 ? -18.053 -7.194 2.166 1.00 82.75 91 THR A C 1
ATOM 642 O O . THR A 1 91 ? -18.139 -6.631 1.070 1.00 82.75 91 THR A O 1
ATOM 645 N N . LYS A 1 92 ? -18.539 -6.646 3.280 1.00 83.19 92 LYS A N 1
ATOM 646 C CA . LYS A 1 92 ? -19.138 -5.309 3.319 1.00 83.19 92 LYS A CA 1
ATOM 647 C C . LYS A 1 92 ? -18.025 -4.261 3.428 1.00 83.19 92 LYS A C 1
ATOM 649 O O . LYS A 1 92 ? -17.214 -4.377 4.343 1.00 83.19 92 LYS A O 1
ATOM 654 N N . PRO A 1 93 ? -17.957 -3.265 2.523 1.00 78.81 93 PRO A N 1
ATOM 655 C CA . PRO A 1 93 ? -17.026 -2.153 2.679 1.00 78.81 93 PRO A CA 1
ATOM 656 C C . PRO A 1 93 ? -17.236 -1.474 4.031 1.00 78.81 93 PRO A C 1
ATOM 658 O O . PRO A 1 93 ? -18.381 -1.309 4.461 1.00 78.81 93 PRO A O 1
ATOM 661 N N . TYR A 1 94 ? -16.146 -1.063 4.677 1.00 79.19 94 TYR A N 1
ATOM 662 C CA . TYR A 1 94 ? -16.249 -0.223 5.862 1.00 79.19 94 TYR A CA 1
ATOM 663 C C . TYR A 1 94 ? -16.980 1.080 5.508 1.00 79.19 94 TYR A C 1
ATOM 665 O O . TYR A 1 94 ? -16.729 1.685 4.463 1.00 79.19 94 TYR A O 1
ATOM 673 N N . GLN A 1 95 ? -17.889 1.508 6.381 1.00 84.00 95 GLN A N 1
ATOM 674 C CA . GLN A 1 95 ? -18.615 2.768 6.265 1.00 84.00 95 GLN A CA 1
ATOM 675 C C . GLN A 1 95 ? -18.453 3.546 7.566 1.00 84.00 95 GLN A C 1
ATOM 677 O O . GLN A 1 95 ? -18.592 2.988 8.652 1.00 84.00 95 GLN A O 1
ATOM 682 N N . GLY A 1 96 ? -18.173 4.840 7.458 1.00 88.75 96 GLY A N 1
ATOM 683 C CA . GLY A 1 96 ? -17.962 5.702 8.611 1.00 88.75 96 GLY A CA 1
ATOM 684 C C . GLY A 1 96 ? -17.975 7.173 8.227 1.00 88.75 96 GLY A C 1
ATOM 685 O O . GLY A 1 96 ? -18.179 7.535 7.068 1.00 88.75 96 GLY A O 1
ATOM 686 N N . ASN A 1 97 ? -17.761 8.037 9.217 1.00 95.50 97 ASN A N 1
ATOM 687 C CA . ASN A 1 97 ? -17.622 9.465 8.973 1.00 95.50 97 ASN A CA 1
ATOM 688 C C . ASN A 1 97 ? -16.402 9.726 8.071 1.00 95.50 97 ASN A C 1
ATOM 690 O O . ASN A 1 97 ? -15.282 9.350 8.415 1.00 95.50 97 ASN A O 1
ATOM 694 N N . GLN A 1 98 ? -16.617 10.401 6.939 1.00 94.25 98 GLN A N 1
ATOM 695 C CA . GLN A 1 98 ? -15.570 10.641 5.943 1.00 94.25 98 GLN A CA 1
ATOM 696 C C . GLN A 1 98 ? -14.353 11.373 6.525 1.00 94.25 98 GLN A C 1
ATOM 698 O O . GLN A 1 98 ? -13.217 11.022 6.224 1.00 94.25 98 GLN A O 1
ATOM 703 N N . THR A 1 99 ? -14.566 12.382 7.371 1.00 95.94 99 THR A N 1
ATOM 704 C CA . THR A 1 99 ? -13.474 13.139 7.997 1.00 95.94 99 THR A CA 1
ATOM 705 C C . THR A 1 99 ? -12.662 12.261 8.945 1.00 95.94 99 THR A C 1
ATOM 707 O O . THR A 1 99 ? -11.435 12.315 8.920 1.00 95.94 99 THR A O 1
ATOM 710 N N . ALA A 1 100 ? -13.324 11.417 9.742 1.00 94.62 100 ALA A N 1
ATOM 711 C CA . ALA A 1 100 ? -12.646 10.457 10.611 1.00 94.62 100 ALA A CA 1
ATOM 712 C C . ALA A 1 100 ? -11.808 9.459 9.796 1.00 94.62 100 ALA A C 1
ATOM 714 O O . ALA A 1 100 ? -10.630 9.271 10.088 1.00 94.62 100 ALA A O 1
ATOM 715 N N . LEU A 1 101 ? -12.379 8.916 8.717 1.00 92.62 101 LEU A N 1
ATOM 716 C CA . LEU A 1 101 ? -11.696 8.000 7.803 1.00 92.62 101 LEU A CA 1
ATOM 717 C C . LEU A 1 101 ? -10.467 8.623 7.137 1.00 92.62 101 LEU A C 1
ATOM 719 O O . LEU A 1 101 ? -9.422 7.986 7.034 1.00 92.62 101 LEU A O 1
ATOM 723 N N . LEU A 1 102 ? -10.565 9.881 6.707 1.00 92.94 102 LEU A N 1
ATOM 724 C CA . LEU A 1 102 ? -9.433 10.602 6.126 1.00 92.94 102 LEU A CA 1
ATOM 725 C C . LEU A 1 102 ? -8.332 10.866 7.161 1.00 92.94 102 LEU A C 1
ATOM 727 O O . LEU A 1 102 ? -7.149 10.751 6.838 1.00 92.94 102 LEU A O 1
ATOM 731 N N . ASN A 1 103 ? -8.702 11.186 8.402 1.00 95.25 103 ASN A N 1
ATOM 732 C CA . ASN A 1 103 ? -7.739 11.381 9.486 1.00 95.25 103 ASN A CA 1
ATOM 733 C C . ASN A 1 103 ? -7.011 10.078 9.834 1.00 95.25 103 ASN A C 1
ATOM 735 O O . ASN A 1 103 ? -5.788 10.081 9.978 1.00 95.25 103 ASN A O 1
ATOM 739 N N . GLU A 1 104 ? -7.739 8.967 9.913 1.00 92.94 104 GLU A N 1
ATOM 740 C CA . GLU A 1 104 ? -7.159 7.646 10.143 1.00 92.94 104 GLU A CA 1
ATOM 741 C C . GLU A 1 104 ? -6.264 7.214 8.977 1.00 92.94 104 GLU A C 1
ATOM 743 O O . GLU A 1 104 ? -5.114 6.833 9.192 1.00 92.94 104 GLU A O 1
ATOM 748 N N . GLY A 1 105 ? -6.720 7.387 7.733 1.00 92.44 105 GLY A N 1
ATOM 749 C CA . GLY A 1 105 ? -5.912 7.129 6.541 1.00 92.44 105 GLY A CA 1
ATOM 750 C C . GLY A 1 105 ? -4.612 7.940 6.527 1.00 92.44 105 GLY A C 1
ATOM 751 O O . GLY A 1 105 ? -3.546 7.402 6.229 1.00 92.44 105 GLY A O 1
ATOM 752 N N . LYS A 1 106 ? -4.659 9.217 6.933 1.00 94.50 106 LYS A N 1
ATOM 753 C CA . LYS A 1 106 ? -3.464 10.061 7.083 1.00 94.50 106 LYS A CA 1
ATOM 754 C C . LYS A 1 106 ? -2.528 9.551 8.184 1.00 94.50 106 LYS A C 1
ATOM 756 O O . LYS A 1 106 ? -1.308 9.630 8.019 1.00 94.50 106 LYS A O 1
ATOM 761 N N . ALA A 1 107 ? -3.062 9.046 9.295 1.00 95.50 107 ALA A N 1
ATOM 762 C CA . ALA A 1 107 ? -2.254 8.456 10.359 1.00 95.50 107 ALA A CA 1
ATOM 763 C C . ALA A 1 107 ? -1.565 7.168 9.879 1.00 95.50 107 ALA A C 1
ATOM 765 O O . ALA A 1 107 ? -0.347 7.044 10.014 1.00 95.50 107 ALA A O 1
ATOM 766 N N . LEU A 1 108 ? -2.309 6.262 9.237 1.00 94.12 108 LEU A N 1
ATOM 767 C CA . LEU A 1 108 ? -1.784 5.017 8.665 1.00 94.12 108 LEU A CA 1
ATOM 768 C C . LEU A 1 108 ? -0.708 5.286 7.609 1.00 94.12 108 LEU A C 1
ATOM 770 O O . LEU A 1 108 ? 0.359 4.680 7.661 1.00 94.12 108 LEU A O 1
ATOM 774 N N . TRP A 1 109 ? -0.927 6.260 6.721 1.00 94.25 109 TRP A N 1
ATOM 775 C CA . TRP A 1 109 ? 0.036 6.663 5.690 1.00 94.25 109 TRP A CA 1
ATOM 776 C C . TRP A 1 109 ? 1.422 7.018 6.250 1.00 94.25 109 TRP A C 1
ATOM 778 O O . TRP A 1 109 ? 2.443 6.786 5.600 1.00 94.25 109 TRP A O 1
ATOM 788 N N . ASN A 1 110 ? 1.462 7.581 7.459 1.00 94.75 110 ASN A N 1
ATOM 789 C CA . ASN A 1 110 ? 2.689 8.012 8.127 1.00 94.75 110 ASN A CA 1
ATOM 790 C C . ASN A 1 110 ? 3.181 7.036 9.202 1.00 94.75 110 ASN A C 1
ATOM 792 O O . ASN A 1 110 ? 4.251 7.245 9.777 1.00 94.75 110 ASN A O 1
ATOM 796 N N . SER A 1 111 ? 2.426 5.9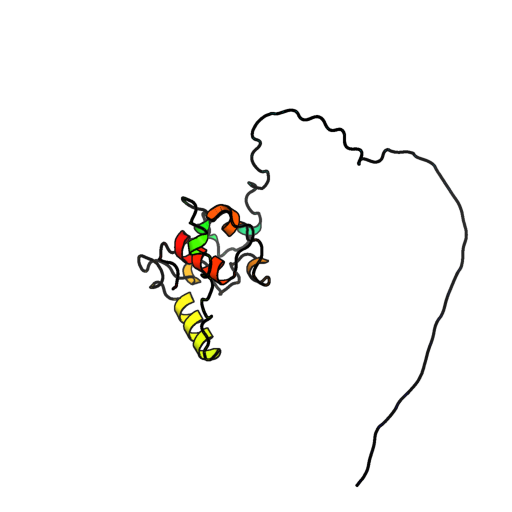76 9.484 1.00 95.75 111 SER A N 1
ATOM 797 C CA . SER A 1 111 ? 2.764 5.024 10.530 1.00 95.75 111 SER A CA 1
ATOM 798 C C . SER A 1 111 ? 3.751 3.995 10.008 1.00 95.75 111 SER A C 1
ATOM 800 O O . SER A 1 111 ? 3.499 3.319 9.017 1.00 95.75 111 SER A O 1
ATOM 802 N N . LYS A 1 112 ? 4.878 3.818 10.699 1.00 95.69 112 LYS A N 1
ATOM 803 C CA . LYS A 1 112 ? 5.757 2.681 10.405 1.00 95.69 112 LYS A CA 1
ATOM 804 C C . LYS A 1 112 ? 5.197 1.371 10.948 1.00 95.69 112 LYS A C 1
ATOM 806 O O . LYS A 1 112 ? 5.550 0.316 10.430 1.00 95.69 112 LYS A O 1
ATOM 811 N N . ALA A 1 113 ? 4.294 1.443 11.932 1.00 95.62 113 ALA A N 1
ATOM 812 C CA . ALA A 1 113 ? 3.745 0.291 12.647 1.00 95.62 113 ALA A CA 1
ATOM 813 C C . ALA A 1 113 ? 2.964 -0.692 11.756 1.00 95.62 113 ALA A C 1
ATOM 815 O O . ALA A 1 113 ? 2.658 -1.802 12.171 1.00 95.62 113 ALA A O 1
ATOM 816 N N . ILE A 1 114 ? 2.632 -0.280 10.532 1.00 93.44 114 ILE A N 1
ATOM 817 C CA . ILE A 1 114 ? 1.928 -1.104 9.547 1.00 93.44 114 ILE A CA 1
ATOM 818 C C . ILE A 1 114 ? 2.872 -1.971 8.686 1.00 93.44 114 ILE A C 1
ATOM 820 O O . ILE A 1 114 ? 2.401 -2.783 7.890 1.00 93.44 114 ILE A O 1
ATOM 824 N N . SER A 1 115 ? 4.195 -1.829 8.835 1.00 93.12 115 SER A N 1
ATOM 825 C CA . SER A 1 115 ? 5.204 -2.716 8.225 1.00 93.12 115 SER A CA 1
ATOM 826 C C . SER A 1 115 ? 5.665 -3.794 9.211 1.00 93.12 115 SER A C 1
ATOM 828 O O . SER A 1 115 ? 5.652 -3.567 10.417 1.00 93.12 115 SER A O 1
ATOM 830 N N . HIS A 1 116 ? 6.123 -4.950 8.716 1.00 90.44 116 HIS A N 1
ATOM 831 C CA . HIS A 1 116 ? 6.483 -6.120 9.541 1.00 90.44 116 HIS A CA 1
ATOM 832 C C . HIS A 1 116 ? 7.427 -5.814 10.717 1.00 90.44 116 HIS A C 1
ATOM 834 O O . HIS A 1 116 ? 7.272 -6.377 11.794 1.00 90.44 116 HIS A O 1
ATOM 840 N N . ASN A 1 117 ? 8.396 -4.916 10.513 1.00 92.19 117 ASN A N 1
ATOM 841 C CA . ASN A 1 117 ? 9.426 -4.568 11.501 1.00 92.19 117 ASN A CA 1
ATOM 842 C C . ASN A 1 117 ? 9.389 -3.093 11.915 1.00 92.19 117 ASN A C 1
ATOM 844 O O . ASN A 1 117 ? 10.397 -2.555 12.370 1.00 92.19 117 ASN A O 1
ATOM 848 N N . ASN A 1 118 ? 8.267 -2.406 11.706 1.00 94.25 118 ASN A N 1
ATOM 849 C CA . ASN A 1 118 ? 8.144 -0.975 11.981 1.00 94.25 118 ASN A CA 1
ATOM 850 C C . ASN A 1 118 ? 9.218 -0.117 11.277 1.00 94.25 118 ASN A C 1
ATOM 852 O O . ASN A 1 118 ? 9.645 0.921 11.790 1.00 94.25 118 ASN A O 1
ATOM 856 N N . SER A 1 119 ? 9.687 -0.555 10.106 1.00 90.25 119 SER A N 1
ATOM 857 C CA . SER A 1 119 ? 10.839 0.027 9.411 1.00 90.25 119 SER A CA 1
ATOM 858 C C . SER A 1 119 ? 10.442 1.150 8.452 1.00 90.25 119 SER A C 1
ATOM 860 O O . SER A 1 119 ? 11.151 2.159 8.361 1.00 90.25 119 SER A O 1
ATOM 862 N N . ILE A 1 120 ? 9.293 1.015 7.784 1.00 92.44 120 ILE A N 1
ATOM 863 C CA . ILE A 1 120 ? 8.809 1.948 6.761 1.00 92.44 120 ILE A CA 1
ATOM 864 C C . ILE A 1 120 ? 7.306 2.209 6.887 1.00 92.44 120 ILE A C 1
ATOM 866 O O . ILE A 1 120 ? 6.545 1.374 7.365 1.00 92.44 120 ILE A O 1
ATOM 870 N N . ALA A 1 121 ? 6.893 3.386 6.430 1.00 93.88 121 ALA A N 1
ATOM 871 C CA . ALA A 1 121 ? 5.503 3.785 6.221 1.00 93.88 121 ALA A CA 1
ATOM 872 C C . ALA A 1 121 ? 5.263 4.031 4.725 1.00 93.88 121 ALA A C 1
ATOM 874 O O . ALA A 1 121 ? 6.228 4.147 3.963 1.00 93.88 121 ALA A O 1
ATOM 875 N N . CYS A 1 122 ? 4.012 4.231 4.305 1.00 92.38 122 CYS A N 1
ATOM 876 C CA . CYS A 1 122 ? 3.709 4.654 2.933 1.00 92.38 122 CYS A CA 1
ATOM 877 C C . CYS A 1 122 ? 4.493 5.926 2.570 1.00 92.38 122 CYS A C 1
ATOM 879 O O . CYS A 1 122 ? 5.176 5.975 1.547 1.00 92.38 122 CYS A O 1
ATOM 881 N N . SER A 1 123 ? 4.507 6.914 3.472 1.00 92.69 123 SER A N 1
ATOM 882 C CA . SER A 1 123 ? 5.234 8.179 3.303 1.00 92.69 123 SER A CA 1
ATOM 883 C C . SER A 1 123 ? 6.756 8.040 3.223 1.00 92.69 123 SER A C 1
ATOM 885 O O . SER A 1 123 ? 7.428 8.946 2.732 1.00 92.69 123 SER A O 1
ATOM 887 N N . SER A 1 124 ? 7.320 6.906 3.657 1.00 90.56 124 SER A N 1
ATOM 888 C CA . SER A 1 124 ? 8.759 6.651 3.511 1.00 90.56 124 SER A CA 1
ATOM 889 C C . SER A 1 124 ? 9.162 6.544 2.038 1.00 90.56 124 SER A C 1
ATOM 891 O O . SER A 1 124 ? 10.284 6.913 1.694 1.00 90.56 124 SER A O 1
ATOM 893 N N . CYS A 1 125 ? 8.242 6.098 1.174 1.00 85.31 125 CYS A N 1
ATOM 894 C CA . CYS A 1 125 ? 8.472 5.921 -0.261 1.00 85.31 125 CYS A CA 1
ATOM 895 C C . CYS A 1 125 ? 7.552 6.766 -1.149 1.00 85.31 125 CYS A C 1
ATOM 897 O O . CYS A 1 125 ? 7.881 7.019 -2.305 1.00 85.31 125 CYS A O 1
ATOM 899 N N . HIS A 1 126 ? 6.440 7.258 -0.618 1.00 87.19 126 HIS A N 1
ATOM 900 C CA . HIS A 1 126 ? 5.524 8.156 -1.306 1.00 87.19 126 HIS A CA 1
ATOM 901 C C . HIS A 1 126 ? 5.498 9.502 -0.579 1.00 87.19 126 HIS A C 1
ATOM 903 O O . HIS A 1 126 ? 4.601 9.812 0.211 1.00 87.19 126 HIS A O 1
ATOM 909 N N . GLN A 1 127 ? 6.560 10.283 -0.791 1.00 84.38 127 GLN A N 1
ATOM 910 C CA . GLN A 1 127 ? 6.637 11.641 -0.259 1.00 84.38 127 GLN A CA 1
ATOM 911 C C . GLN A 1 127 ? 5.574 12.528 -0.920 1.00 84.38 127 GLN A C 1
ATOM 913 O O . GLN A 1 127 ? 5.175 12.281 -2.055 1.00 84.38 127 GLN A O 1
ATOM 918 N N . ASN A 1 128 ? 5.121 13.558 -0.203 1.00 83.56 128 ASN A N 1
ATOM 919 C CA . ASN A 1 128 ? 4.077 14.485 -0.662 1.00 83.56 128 ASN A CA 1
ATOM 920 C C . ASN A 1 128 ? 2.754 13.790 -1.043 1.00 83.56 128 ASN A C 1
ATOM 922 O O . ASN A 1 128 ? 2.019 14.232 -1.919 1.00 83.56 128 ASN A O 1
ATOM 926 N N . GLY A 1 129 ? 2.436 12.679 -0.373 1.00 81.00 129 GLY A N 1
ATOM 927 C CA . GLY A 1 129 ? 1.230 11.913 -0.663 1.00 81.00 129 GLY A CA 1
ATOM 928 C C . GLY A 1 129 ? 1.376 11.117 -1.958 1.00 81.00 129 GLY A C 1
ATOM 929 O O . GLY A 1 129 ? 2.323 10.354 -2.127 1.00 81.00 129 GLY A O 1
ATOM 930 N N . THR A 1 130 ? 0.416 11.254 -2.866 1.00 79.88 130 THR A N 1
ATOM 931 C CA . THR A 1 130 ? 0.323 10.407 -4.063 1.00 79.88 130 THR A CA 1
ATOM 932 C C . THR A 1 130 ? 1.152 10.904 -5.247 1.00 79.88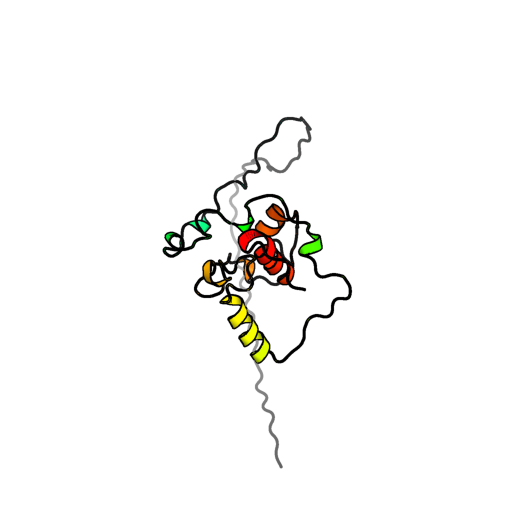 130 THR A C 1
ATOM 934 O O . THR A 1 130 ? 1.208 10.213 -6.257 1.00 79.88 130 THR A O 1
ATOM 937 N N . GLU A 1 131 ? 1.835 12.047 -5.141 1.00 83.81 131 GLU A N 1
ATOM 938 C CA . G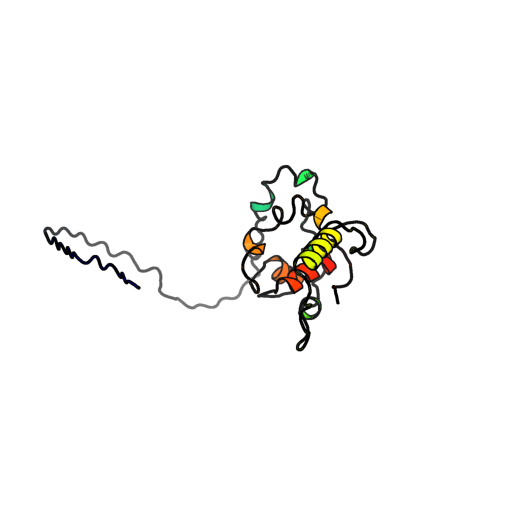LU A 1 131 ? 2.632 12.642 -6.233 1.00 83.81 131 GLU A CA 1
ATOM 939 C C . GLU A 1 131 ? 3.731 11.711 -6.768 1.00 83.81 131 GLU A C 1
ATOM 941 O O . GLU A 1 131 ? 4.100 11.772 -7.938 1.00 83.81 131 GLU A O 1
ATOM 946 N N . MET A 1 132 ? 4.253 10.834 -5.906 1.00 81.62 132 MET A N 1
ATOM 947 C CA . MET A 1 132 ? 5.290 9.859 -6.254 1.00 81.62 132 MET A CA 1
ATOM 948 C C . MET A 1 132 ? 4.736 8.568 -6.872 1.00 81.62 132 MET A C 1
ATOM 950 O O . MET A 1 132 ? 5.515 7.697 -7.267 1.00 81.62 132 MET A O 1
ATOM 954 N N . LEU A 1 133 ? 3.413 8.393 -6.903 1.00 83.00 133 LEU A N 1
ATOM 955 C CA . LEU A 1 133 ? 2.775 7.248 -7.546 1.00 83.00 133 LEU A CA 1
ATOM 956 C C . LEU A 1 133 ? 2.757 7.437 -9.065 1.00 83.00 133 LEU A C 1
ATOM 958 O O . LEU A 1 133 ? 2.921 8.539 -9.586 1.00 83.00 133 LEU A O 1
ATOM 962 N N . GLN A 1 134 ? 2.577 6.337 -9.795 1.00 82.50 134 GLN A N 1
ATOM 963 C CA . GLN A 1 134 ? 2.411 6.426 -11.242 1.00 82.50 134 GLN A CA 1
ATOM 964 C C . GLN A 1 134 ? 1.114 7.189 -11.580 1.00 82.50 134 GLN A C 1
ATOM 966 O O . GLN A 1 134 ? 0.132 7.063 -10.845 1.00 82.50 134 GLN A O 1
ATOM 971 N N . PRO A 1 135 ? 1.076 7.968 -12.680 1.00 84.31 135 PRO A N 1
ATOM 972 C CA . PRO A 1 135 ? -0.093 8.785 -13.025 1.00 84.31 135 PRO A CA 1
ATOM 973 C C . PRO A 1 135 ? -1.393 7.990 -13.195 1.00 84.31 135 PRO A C 1
ATOM 975 O O . PRO A 1 135 ? -2.484 8.521 -12.993 1.00 84.31 135 PRO A O 1
ATOM 978 N N . ASP A 1 136 ? -1.294 6.716 -13.575 1.00 84.81 136 ASP A N 1
ATOM 979 C CA . ASP A 1 136 ? -2.440 5.823 -13.715 1.00 84.81 136 ASP A CA 1
ATOM 980 C C . ASP A 1 136 ? -3.071 5.431 -12.377 1.00 84.81 136 ASP A C 1
ATOM 982 O O . ASP A 1 136 ? -4.253 5.109 -12.368 1.00 84.81 136 ASP A O 1
ATOM 986 N N . PHE A 1 137 ? -2.365 5.578 -11.252 1.00 86.06 137 PHE A N 1
ATOM 987 C CA . PHE A 1 137 ? -2.918 5.320 -9.923 1.00 86.06 137 PHE A CA 1
ATOM 988 C C . PHE A 1 137 ? -4.166 6.167 -9.628 1.00 86.06 137 PHE A C 1
ATOM 990 O O . PHE A 1 137 ? -5.016 5.751 -8.849 1.00 86.06 137 PHE A O 1
ATOM 997 N N . ALA A 1 138 ? -4.301 7.344 -10.247 1.00 86.88 138 ALA A N 1
ATOM 998 C CA . ALA A 1 138 ? -5.472 8.208 -10.096 1.00 86.88 138 ALA A CA 1
ATOM 999 C C . ALA A 1 138 ? -6.660 7.813 -10.996 1.00 86.88 138 ALA A C 1
ATOM 1001 O O . ALA A 1 138 ? -7.730 8.418 -10.896 1.00 86.88 138 ALA A O 1
ATOM 1002 N N . LYS A 1 139 ? -6.503 6.831 -11.894 1.00 90.56 139 LYS A N 1
ATOM 1003 C CA . LYS A 1 139 ? -7.608 6.349 -12.729 1.00 90.56 139 LYS A CA 1
ATOM 1004 C C . LYS A 1 139 ? -8.661 5.653 -11.862 1.00 90.56 139 LYS A C 1
ATOM 1006 O O . LYS A 1 139 ? -8.314 5.029 -10.857 1.00 90.56 139 LYS A O 1
ATOM 1011 N N . PRO A 1 140 ? -9.942 5.687 -12.270 1.00 94.81 140 PRO A N 1
ATOM 1012 C CA . PRO A 1 140 ? -10.967 4.867 -11.643 1.00 94.81 140 PRO A CA 1
ATOM 1013 C C . PRO A 1 140 ? -10.536 3.398 -11.589 1.00 94.81 140 PRO A C 1
ATOM 1015 O O . PRO A 1 140 ? -10.028 2.849 -12.567 1.00 94.81 140 PRO A O 1
ATOM 1018 N N . TYR A 1 141 ? -10.718 2.772 -10.432 1.00 93.06 141 TYR A N 1
ATOM 1019 C CA . TYR A 1 141 ? -10.509 1.340 -10.255 1.00 93.06 141 TYR A CA 1
ATOM 1020 C C . TYR A 1 141 ? -11.833 0.585 -10.463 1.00 93.06 141 TYR A C 1
ATOM 1022 O O . TYR A 1 141 ? -12.893 1.132 -10.147 1.00 93.06 141 TYR A O 1
ATOM 1030 N N . PRO A 1 142 ? -11.795 -0.674 -10.933 1.00 95.19 142 PRO A N 1
ATOM 1031 C CA . PRO A 1 142 ? -10.597 -1.444 -11.276 1.00 95.19 142 PRO A CA 1
ATOM 1032 C C . PRO A 1 142 ? -9.994 -1.055 -12.634 1.00 95.19 142 PRO A C 1
ATOM 1034 O O . PRO A 1 142 ? -10.711 -0.684 -13.559 1.00 95.19 142 PRO A O 1
ATOM 1037 N N . HIS A 1 143 ? -8.672 -1.172 -12.762 1.00 95.56 143 HIS A N 1
ATOM 1038 C CA . HIS A 1 143 ? -7.963 -1.008 -14.035 1.00 95.56 143 HIS A CA 1
ATOM 1039 C C . HIS A 1 143 ? -6.667 -1.836 -14.068 1.00 95.56 143 HIS A C 1
ATOM 1041 O O . HIS A 1 143 ? -6.266 -2.429 -13.065 1.00 95.56 143 HIS A O 1
ATOM 1047 N N . PHE A 1 144 ? -6.030 -1.908 -15.239 1.00 94.00 144 PHE A N 1
ATOM 1048 C CA . PHE A 1 144 ? -4.746 -2.586 -15.421 1.00 94.00 144 PHE A CA 1
ATOM 1049 C C . PHE A 1 144 ? -3.599 -1.796 -14.785 1.00 94.00 144 PHE A C 1
ATOM 1051 O O . PHE A 1 144 ? -3.405 -0.628 -15.114 1.00 94.00 144 PHE A O 1
ATOM 1058 N N . VAL A 1 145 ? -2.785 -2.462 -13.964 1.00 90.62 145 VAL A N 1
ATOM 1059 C CA . VAL A 1 145 ? -1.551 -1.904 -13.398 1.00 90.62 145 VAL A CA 1
ATOM 1060 C C . VAL A 1 145 ? -0.415 -2.893 -13.638 1.00 90.62 145 VAL A C 1
ATOM 1062 O O . VAL A 1 145 ? -0.478 -4.034 -13.181 1.00 90.62 145 VAL A O 1
ATOM 1065 N N . GLN A 1 146 ? 0.661 -2.451 -14.297 1.00 88.56 146 GLN A N 1
ATOM 1066 C CA . GLN A 1 146 ? 1.788 -3.328 -14.655 1.00 88.56 146 GLN A CA 1
ATOM 1067 C C . GLN A 1 146 ? 2.381 -4.054 -13.435 1.00 88.56 146 GLN A C 1
ATOM 1069 O O . GLN A 1 146 ? 2.696 -5.236 -13.498 1.00 88.56 146 GLN A O 1
ATOM 1074 N N . MET A 1 147 ? 2.467 -3.371 -12.290 1.00 88.12 147 MET A N 1
ATOM 1075 C CA . MET A 1 147 ? 2.967 -3.953 -11.042 1.00 88.12 147 MET A CA 1
ATOM 1076 C C . MET A 1 147 ? 2.121 -5.142 -10.557 1.00 88.12 147 MET A C 1
ATOM 1078 O O . MET A 1 147 ? 2.676 -6.120 -10.063 1.00 88.12 147 MET A O 1
ATOM 1082 N N . ALA A 1 148 ? 0.795 -5.078 -10.712 1.00 91.31 148 ALA A N 1
ATOM 1083 C CA . ALA A 1 148 ? -0.111 -6.163 -10.343 1.00 91.31 148 ALA A CA 1
ATOM 1084 C C . ALA A 1 148 ? 0.022 -7.362 -11.293 1.00 91.31 148 ALA A C 1
ATOM 1086 O O . ALA A 1 148 ? 0.015 -8.512 -10.850 1.00 91.31 148 ALA A O 1
ATOM 1087 N N . GLN A 1 149 ? 0.222 -7.103 -12.587 1.00 91.88 149 GLN A N 1
ATOM 1088 C CA . GLN A 1 149 ? 0.510 -8.144 -13.570 1.00 91.88 149 GLN A CA 1
ATOM 1089 C C . GLN A 1 149 ? 1.833 -8.858 -13.260 1.00 91.88 149 GLN A C 1
ATOM 1091 O O . GLN A 1 149 ? 1.892 -10.089 -13.251 1.00 91.88 149 GLN A O 1
ATOM 1096 N N . ASP A 1 150 ? 2.887 -8.098 -12.968 1.00 88.81 150 ASP A N 1
ATOM 1097 C CA . ASP A 1 150 ? 4.216 -8.651 -12.704 1.00 88.81 150 ASP A CA 1
ATOM 1098 C C . ASP A 1 150 ? 4.234 -9.456 -11.396 1.00 88.81 150 ASP A C 1
ATOM 1100 O O . ASP A 1 150 ? 4.741 -10.584 -11.360 1.00 88.81 150 ASP A O 1
ATOM 1104 N N . ALA A 1 151 ? 3.642 -8.898 -10.335 1.00 90.31 151 ALA A N 1
ATOM 1105 C CA . ALA A 1 151 ? 3.690 -9.468 -8.994 1.00 90.31 151 ALA A CA 1
ATOM 1106 C C . ALA A 1 151 ? 2.633 -10.547 -8.734 1.00 90.31 151 ALA A C 1
ATOM 1108 O O . ALA A 1 151 ? 2.897 -11.435 -7.932 1.00 90.31 151 ALA A O 1
ATOM 1109 N N . ALA A 1 152 ? 1.463 -10.493 -9.372 1.00 93.31 152 ALA A N 1
ATOM 1110 C CA . ALA A 1 152 ? 0.331 -11.373 -9.060 1.00 93.31 152 ALA A CA 1
ATOM 1111 C C . ALA A 1 152 ? -0.352 -11.981 -10.297 1.00 93.31 152 ALA A C 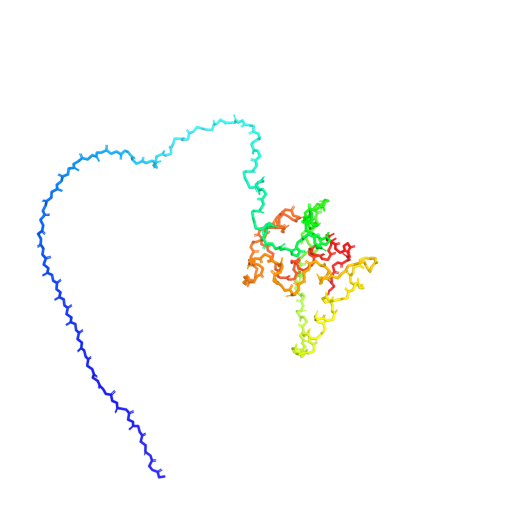1
ATOM 1113 O O . ALA A 1 152 ? -1.319 -12.727 -10.155 1.00 93.31 152 ALA A O 1
ATOM 1114 N N . GLY A 1 153 ? 0.118 -11.674 -11.511 1.00 93.62 153 GLY A N 1
ATOM 1115 C CA . GLY A 1 153 ? -0.497 -12.169 -12.745 1.00 93.62 153 GLY A CA 1
ATOM 1116 C C . GLY A 1 153 ? -1.869 -11.559 -13.051 1.00 93.62 153 GLY A C 1
ATOM 1117 O O . GLY A 1 153 ? -2.630 -12.154 -13.806 1.00 93.62 153 GLY A O 1
ATOM 1118 N N . MET A 1 154 ? -2.210 -10.422 -12.437 1.00 94.12 154 MET A N 1
ATOM 1119 C CA . MET A 1 154 ? -3.540 -9.818 -12.536 1.00 94.12 154 MET A CA 1
ATOM 1120 C C . MET A 1 154 ? -3.644 -8.848 -13.721 1.00 94.12 154 MET A C 1
ATOM 1122 O O . MET A 1 154 ? -2.901 -7.871 -13.786 1.00 94.12 154 MET A O 1
ATOM 1126 N N . GLU A 1 155 ? -4.630 -9.067 -14.594 1.00 95.44 155 GLU A N 1
ATOM 1127 C CA . GLU A 1 155 ? -4.950 -8.173 -15.724 1.00 95.44 155 GLU A CA 1
ATOM 1128 C C . GLU A 1 155 ? -5.743 -6.923 -15.297 1.00 95.44 155 GLU A C 1
ATOM 1130 O O . GLU A 1 155 ? -5.793 -5.917 -1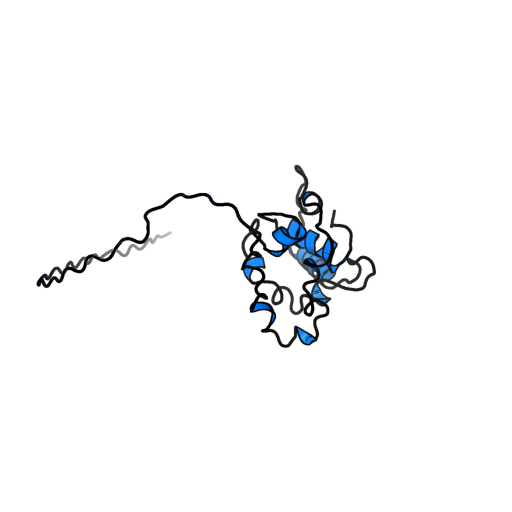6.002 1.00 95.44 155 GLU A O 1
ATOM 1135 N N . SER A 1 156 ? -6.367 -6.964 -14.120 1.00 94.44 156 SER A N 1
ATOM 1136 C CA . SER A 1 156 ? -6.987 -5.808 -13.477 1.00 94.44 156 SER A CA 1
ATOM 1137 C C . SER A 1 156 ? -6.873 -5.943 -11.966 1.00 94.44 156 SER A C 1
ATOM 1139 O O . SER A 1 156 ? -6.856 -7.054 -11.437 1.00 94.44 156 SER A O 1
ATOM 1141 N N . ILE A 1 157 ? -6.788 -4.818 -11.265 1.00 94.44 157 ILE A N 1
ATOM 1142 C CA . ILE A 1 157 ? -6.729 -4.782 -9.803 1.00 94.44 157 ILE A CA 1
ATOM 1143 C C . ILE A 1 157 ? -7.682 -3.707 -9.279 1.00 94.44 157 ILE A C 1
ATOM 1145 O O . ILE A 1 157 ? -7.972 -2.747 -9.993 1.00 94.44 157 ILE A O 1
ATOM 1149 N N . THR A 1 158 ? -8.203 -3.868 -8.060 1.00 94.12 158 THR A N 1
ATOM 1150 C CA . THR A 1 158 ? -8.956 -2.809 -7.364 1.00 94.12 158 THR A CA 1
ATOM 1151 C C . THR A 1 158 ? -8.005 -1.891 -6.598 1.00 94.12 158 THR A C 1
ATOM 1153 O O . THR A 1 158 ? -6.831 -2.220 -6.413 1.00 94.12 158 THR A O 1
ATOM 1156 N N . LEU A 1 159 ? -8.498 -0.744 -6.117 1.00 92.00 159 LEU A N 1
ATOM 1157 C CA . LEU A 1 159 ? -7.680 0.151 -5.296 1.00 92.00 159 LEU A CA 1
ATOM 1158 C C . LEU A 1 159 ? -7.224 -0.557 -4.014 1.00 92.00 159 LEU A C 1
ATOM 1160 O O . LEU A 1 159 ? -6.059 -0.463 -3.637 1.00 92.00 159 LEU A O 1
ATOM 1164 N N . GLU A 1 160 ? -8.120 -1.310 -3.373 1.00 91.50 160 GLU A N 1
ATOM 1165 C CA . GLU A 1 160 ? -7.794 -2.090 -2.182 1.00 91.50 160 GLU A CA 1
ATOM 1166 C C . GLU A 1 160 ? -6.734 -3.143 -2.498 1.00 91.50 160 GLU A C 1
ATOM 1168 O O . GLU A 1 160 ? -5.732 -3.217 -1.794 1.00 91.50 160 GLU A O 1
ATOM 1173 N N . GLY A 1 161 ? -6.888 -3.899 -3.590 1.00 93.38 161 GLY A N 1
ATOM 1174 C CA . GLY A 1 161 ? -5.890 -4.889 -3.994 1.00 93.38 161 GLY A CA 1
ATOM 1175 C C . GLY A 1 161 ? -4.519 -4.275 -4.262 1.00 93.38 161 GLY A C 1
ATOM 1176 O O . GLY A 1 161 ? -3.497 -4.851 -3.891 1.00 93.38 161 GLY A O 1
ATOM 1177 N N . MET A 1 162 ? -4.483 -3.071 -4.837 1.00 92.81 162 MET A N 1
ATOM 1178 C CA . MET A 1 162 ? -3.240 -2.335 -5.049 1.00 92.81 162 MET A CA 1
ATOM 1179 C C . MET A 1 162 ? -2.585 -1.945 -3.715 1.00 92.81 162 MET A C 1
ATOM 1181 O O . MET A 1 162 ? -1.381 -2.123 -3.542 1.00 92.81 162 MET A O 1
ATOM 1185 N N . VAL A 1 163 ? -3.366 -1.487 -2.732 1.00 92.00 163 VAL A N 1
ATOM 1186 C CA . VAL A 1 163 ? -2.851 -1.218 -1.379 1.00 92.00 163 VAL A CA 1
ATOM 1187 C C . VAL A 1 163 ? -2.319 -2.501 -0.733 1.00 92.00 163 VAL A C 1
ATOM 1189 O O . VAL A 1 163 ? -1.210 -2.488 -0.206 1.00 92.00 163 VAL A O 1
ATOM 1192 N N . GLN A 1 164 ? -3.032 -3.626 -0.838 1.00 93.38 164 GLN A N 1
ATOM 1193 C CA . GLN A 1 164 ? -2.583 -4.911 -0.284 1.00 93.38 164 GLN A CA 1
ATOM 1194 C C . GLN A 1 164 ? -1.273 -5.387 -0.909 1.00 93.38 164 GLN A C 1
ATOM 1196 O O . GLN A 1 164 ? -0.401 -5.892 -0.206 1.00 93.38 164 GLN A O 1
ATOM 1201 N N . LEU A 1 165 ? -1.087 -5.178 -2.212 1.00 92.38 165 LEU A N 1
ATOM 1202 C CA . LEU A 1 165 ? 0.164 -5.516 -2.883 1.00 92.38 165 LEU A CA 1
ATOM 1203 C C . LEU A 1 165 ? 1.338 -4.704 -2.309 1.00 92.38 165 LEU A C 1
ATOM 1205 O O . LEU A 1 165 ? 2.419 -5.258 -2.091 1.00 92.38 165 LEU A O 1
ATOM 1209 N N . CYS A 1 166 ? 1.115 -3.426 -1.985 1.00 90.44 166 CYS A N 1
ATOM 1210 C CA . CYS A 1 166 ? 2.085 -2.602 -1.262 1.00 90.44 166 CYS A CA 1
ATOM 1211 C C . CYS A 1 166 ? 2.315 -3.100 0.179 1.00 90.44 166 CYS A C 1
ATOM 1213 O O . CYS A 1 166 ? 3.449 -3.094 0.652 1.00 90.44 166 CYS A O 1
ATOM 1215 N N . MET A 1 167 ? 1.292 -3.596 0.872 1.00 92.50 167 MET A N 1
ATOM 1216 C CA . MET A 1 167 ? 1.483 -4.180 2.207 1.00 92.50 167 MET A CA 1
ATOM 1217 C C . MET A 1 167 ? 2.360 -5.439 2.156 1.00 92.50 167 MET A C 1
ATOM 1219 O O . MET A 1 167 ? 3.314 -5.585 2.919 1.00 92.50 167 MET A O 1
ATOM 1223 N N . ILE A 1 168 ? 2.105 -6.328 1.197 1.00 91.56 168 ILE A N 1
ATOM 1224 C CA . ILE A 1 168 ? 2.789 -7.622 1.123 1.00 91.56 168 ILE A CA 1
ATOM 1225 C C . ILE A 1 168 ? 4.236 -7.472 0.642 1.00 91.56 168 ILE A C 1
ATOM 1227 O O . ILE A 1 168 ? 5.134 -8.095 1.204 1.00 91.56 168 ILE A O 1
ATOM 1231 N N . LYS A 1 169 ? 4.489 -6.682 -0.411 1.00 89.81 169 LYS A N 1
ATOM 1232 C CA . LYS A 1 169 ? 5.798 -6.692 -1.086 1.00 89.81 169 LYS A CA 1
ATOM 1233 C C . LYS A 1 169 ? 6.818 -5.758 -0.424 1.00 89.81 169 LYS A C 1
ATOM 1235 O O . LYS A 1 169 ? 7.766 -6.275 0.167 1.00 89.81 169 LYS A O 1
ATOM 1240 N N . PRO A 1 170 ? 6.673 -4.418 -0.469 1.00 88.94 170 PRO A N 1
ATOM 1241 C CA . PRO A 1 170 ? 7.621 -3.538 0.205 1.00 88.94 170 PRO A CA 1
ATOM 1242 C C . PRO A 1 170 ? 7.493 -3.565 1.726 1.00 88.94 170 PRO A C 1
ATOM 1244 O O . PRO A 1 170 ? 8.513 -3.523 2.408 1.00 88.94 170 PRO A O 1
ATOM 1247 N N . MET A 1 171 ? 6.273 -3.620 2.270 1.00 90.75 171 MET A N 1
ATOM 1248 C CA . MET A 1 171 ? 6.077 -3.517 3.723 1.00 90.75 171 MET A CA 1
ATOM 1249 C C . MET A 1 171 ? 6.230 -4.855 4.452 1.00 90.75 171 MET A C 1
ATOM 1251 O O . MET A 1 171 ? 6.334 -4.865 5.684 1.00 90.75 171 MET A O 1
ATOM 1255 N N . GLN A 1 172 ? 6.290 -5.959 3.692 1.00 91.06 172 GLN A N 1
ATOM 1256 C CA . GLN A 1 172 ? 6.449 -7.334 4.175 1.00 91.06 172 GLN A CA 1
ATOM 1257 C C . GLN A 1 172 ? 5.416 -7.723 5.240 1.00 91.06 172 GLN A C 1
ATOM 1259 O O . GLN A 1 172 ? 5.637 -8.639 6.030 1.00 91.06 172 GLN A O 1
ATOM 1264 N N . SER A 1 173 ? 4.295 -7.008 5.293 1.00 91.06 173 SER A N 1
ATOM 1265 C CA . SER A 1 173 ? 3.272 -7.165 6.310 1.00 91.06 173 SER A CA 1
ATOM 1266 C C . SER A 1 173 ? 2.108 -7.994 5.792 1.00 91.06 173 SER A C 1
ATOM 1268 O O . SER A 1 173 ? 1.963 -8.279 4.599 1.00 91.06 173 SER A O 1
ATOM 1270 N N . LYS A 1 174 ? 1.274 -8.433 6.734 1.00 88.38 174 LYS A N 1
ATOM 1271 C CA . LYS A 1 174 ? 0.031 -9.110 6.389 1.00 88.38 174 LYS A CA 1
ATOM 1272 C C . LYS A 1 174 ? -0.895 -8.125 5.660 1.00 88.38 174 LYS A C 1
ATOM 1274 O O . LYS A 1 174 ? -0.894 -6.943 6.009 1.00 88.38 174 LYS A O 1
ATOM 1279 N N . PRO A 1 175 ? -1.702 -8.604 4.699 1.00 85.75 175 PRO A N 1
ATOM 1280 C CA . PRO A 1 175 ? -2.764 -7.796 4.115 1.00 85.75 175 PRO A CA 1
ATOM 1281 C C . PRO A 1 175 ? -3.687 -7.250 5.217 1.00 85.75 175 PRO A C 1
ATOM 1283 O O . PRO A 1 175 ? -3.918 -7.929 6.222 1.00 85.75 175 PRO A O 1
ATOM 1286 N N . PHE A 1 176 ? -4.229 -6.046 5.031 1.00 82.50 176 PHE A N 1
ATOM 1287 C CA . PHE A 1 176 ? -5.300 -5.530 5.885 1.00 82.50 176 PHE A CA 1
ATOM 1288 C C . PHE A 1 176 ? -6.525 -6.460 5.821 1.00 82.50 176 PHE A C 1
ATOM 1290 O O . PHE A 1 176 ? -6.810 -7.024 4.764 1.00 82.50 176 PHE A O 1
ATOM 1297 N N . ALA A 1 177 ? -7.204 -6.660 6.952 1.00 65.00 177 ALA A N 1
ATOM 1298 C CA . ALA A 1 177 ? -8.379 -7.530 7.057 1.00 65.00 177 ALA A CA 1
ATOM 1299 C C . ALA A 1 177 ? -9.669 -6.818 6.626 1.00 65.00 177 ALA A C 1
ATOM 1301 O O . ALA A 1 177 ? -9.781 -5.601 6.897 1.00 65.00 177 ALA A O 1
#

Radius of gyration: 27.86 Å; chains: 1; bounding box: 67×61×74 Å

InterPro domains:
  IPR036909 Cytochrome c-like domain superfamily [G3DSA:1.10.760.10] (100-177)
  IPR036909 Cytochrome c-like domain superfamily [SSF46626] (72-176)
  IPR036909 Cytochrome c-like domain superfamily [SSF46626] (101-132)

Organism: NCBI:txid51642

pLDDT: mean 72.24, std 21.48, range [34.03, 95.94]

Secondary structure (DSSP, 8-state):
--------------------------------S---------------TT-S--GGGG--TTGGG-TTTSS-GGGSSSPPPGGGSSPPTTPPPP---HHHHHHHHHHHHH-GGGSTTS---HHHHSTTGGGGS-GGGGSPSSB--HHHHHHH--S-B-HHHHHHHHHHTTS-PPPP-